Protein AF-A0A9D9HGV0-F1 (afdb_monomer)

Foldseek 3Di:
DPPDFQKWFWADDPQWIDIDSDQVCCCVVPVDNHGPDMDTPVQCVVLVVDWGADPNDIDGHDDPLVVLLVVLVVLLVVLVVLCVVCVCVVVCCVVVVDHCVVCVVVVVVNVVSVVSNVVSVVSND

Secondary structure (DSSP, 8-state):
------EEEEEEETTEEEEES-HHHHHHHH--SS-SEEEEHHHHHHTTT-EEEETTEEEES--HHHHHHHHHHHHHHHHHHHHHHTTHHHHHHHTTSS-TTTTHHHHHHHHHHHHHHHHHHTTT-

Mean predicted aligned error: 5.4 Å

Organism: NCBI:txid2840705

Solvent-accessible surface area (backbone atoms only — not comparable to full-atom values): 7178 Å² total; per-residue (Å²): 129,82,79,75,81,50,49,32,38,29,31,78,60,86,88,41,47,48,76,33,76,43,69,66,55,34,29,73,79,70,69,43,85,68,63,79,43,76,46,41,48,67,59,39,55,73,25,70,67,38,58,37,57,52,97,91,35,88,38,74,35,74,52,72,65,53,51,52,21,52,55,31,51,55,50,39,51,54,43,53,47,54,51,60,77,53,44,63,57,57,52,34,39,74,73,66,78,44,52,69,77,83,40,43,68,61,52,50,52,54,50,52,43,50,55,48,37,63,58,36,49,65,56,71,103

Radius of gyration: 24.98 Å; Cα contacts (8 Å, |Δi|>4): 127; chains: 1; bounding box: 50×38×67 Å

Nearest PDB structures (foldseek):
  2v4d-assembly1_E  TM=6.808E-01  e=7.405E-01  Pseudomonas aeruginosa
  8gae-assembly1_C  TM=7.303E-01  e=3.086E+00  Homo sapiens
  5nik-assembly1_D  TM=4.561E-01  e=6.497E+00  Escherichia coli K-12

Sequence (125 aa):
MKDATKNVYLAIKGDVVIHHTDLSAMKTMDGISVPDMTITEEEFEAAGGLVRLIDGKIFLGKTDVEKASEEAIEKIRALKMQLAETDYIASKIAEGSATTKDYAEKIAERQEWRAEINRLEKLVI

pLDDT: mean 94.17, std 8.67, range [42.72, 98.69]

Structure (mmCIF, N/CA/C/O backbone):
data_AF-A0A9D9HGV0-F1
#
_entry.id   AF-A0A9D9HGV0-F1
#
loop_
_atom_site.group_PDB
_atom_site.id
_atom_site.type_symbol
_atom_site.label_atom_id
_atom_site.label_alt_id
_atom_site.label_comp_id
_atom_site.label_asym_id
_atom_site.label_entity_id
_atom_site.label_seq_id
_atom_site.pdbx_PDB_ins_code
_atom_site.Cartn_x
_atom_site.Cartn_y
_atom_site.Cartn_z
_atom_site.occupancy
_atom_site.B_iso_or_equiv
_atom_site.auth_seq_id
_atom_site.auth_comp_id
_atom_site.auth_asym_id
_atom_site.auth_atom_id
_atom_site.pdbx_PDB_model_num
ATOM 1 N N . MET A 1 1 ? 24.562 26.359 -19.579 1.00 42.72 1 MET A N 1
ATOM 2 C CA . MET A 1 1 ? 24.331 25.173 -20.432 1.00 42.72 1 MET A CA 1
ATOM 3 C C . MET A 1 1 ? 23.024 24.571 -19.963 1.00 42.72 1 MET A C 1
ATOM 5 O O . MET A 1 1 ? 22.887 24.417 -18.761 1.00 42.72 1 MET A O 1
ATOM 9 N N . LYS A 1 2 ? 22.038 24.365 -20.844 1.00 47.66 2 LYS A N 1
ATOM 10 C CA . LYS A 1 2 ? 20.841 23.594 -20.473 1.00 47.66 2 LYS A CA 1
ATOM 11 C C . LYS A 1 2 ? 21.325 22.179 -20.168 1.00 47.66 2 LYS A C 1
ATOM 13 O O . LYS A 1 2 ? 22.032 21.630 -21.013 1.00 47.66 2 LYS A O 1
ATOM 18 N N . ASP A 1 3 ? 21.031 21.668 -18.977 1.00 53.72 3 ASP A N 1
ATOM 19 C CA . ASP A 1 3 ? 21.319 20.280 -18.626 1.00 53.72 3 ASP A CA 1
ATOM 20 C C . ASP A 1 3 ? 20.788 19.385 -19.742 1.00 53.72 3 ASP A C 1
ATOM 22 O O . ASP A 1 3 ? 19.625 19.484 -20.139 1.00 53.72 3 ASP A O 1
ATOM 26 N N . ALA A 1 4 ? 21.679 18.592 -20.332 1.00 63.78 4 ALA A N 1
ATOM 27 C CA . ALA A 1 4 ? 21.260 17.573 -21.270 1.00 63.78 4 ALA A CA 1
ATOM 28 C C . ALA A 1 4 ? 20.430 16.578 -20.463 1.00 63.78 4 ALA A C 1
ATOM 30 O O . ALA A 1 4 ? 20.961 15.957 -19.542 1.00 63.78 4 ALA A O 1
ATOM 31 N N . THR A 1 5 ? 19.140 16.471 -20.776 1.00 75.38 5 THR A N 1
ATOM 32 C CA . THR A 1 5 ? 18.257 15.466 -20.190 1.00 75.38 5 THR A CA 1
ATOM 33 C C . THR A 1 5 ? 18.932 14.108 -20.341 1.00 75.38 5 THR A C 1
ATOM 35 O O . THR A 1 5 ? 19.186 13.651 -21.458 1.00 75.38 5 THR A O 1
ATOM 38 N N . LYS A 1 6 ? 19.325 13.512 -19.214 1.00 90.00 6 LYS A N 1
ATOM 39 C CA . LYS A 1 6 ? 19.963 12.201 -19.207 1.00 90.00 6 LYS A CA 1
ATOM 40 C C . LYS A 1 6 ? 18.901 11.160 -19.512 1.00 90.00 6 LYS A C 1
ATOM 42 O O . LYS A 1 6 ? 17.806 11.206 -18.959 1.00 90.00 6 LYS A O 1
ATOM 47 N N . ASN A 1 7 ? 19.234 10.242 -20.408 1.00 94.75 7 ASN A N 1
ATOM 48 C CA . ASN A 1 7 ? 18.329 9.187 -20.833 1.00 94.75 7 ASN A CA 1
ATOM 49 C C . ASN A 1 7 ? 18.605 7.899 -20.059 1.00 94.75 7 ASN A C 1
ATOM 51 O O . ASN A 1 7 ? 19.749 7.596 -19.716 1.00 94.75 7 ASN A O 1
ATOM 55 N N . VAL A 1 8 ? 17.552 7.113 -19.877 1.00 96.50 8 VAL A N 1
ATOM 56 C CA . VAL A 1 8 ? 17.607 5.721 -19.448 1.00 96.50 8 VAL A CA 1
ATOM 57 C C . VAL A 1 8 ? 17.042 4.867 -20.578 1.00 96.50 8 VAL A C 1
ATOM 59 O O . VAL A 1 8 ? 15.924 5.068 -21.053 1.00 96.50 8 VAL A O 1
ATOM 62 N N . TYR A 1 9 ? 17.848 3.921 -21.034 1.00 97.12 9 TYR A N 1
ATOM 63 C CA . TYR A 1 9 ? 17.532 2.984 -22.099 1.00 97.12 9 TYR A CA 1
ATOM 64 C C . TYR A 1 9 ? 16.997 1.704 -21.478 1.00 97.12 9 TYR A C 1
ATOM 66 O O . TYR A 1 9 ? 17.667 1.105 -20.639 1.00 97.12 9 TYR A O 1
ATOM 74 N N . LEU A 1 10 ? 15.810 1.283 -21.899 1.00 97.56 10 LEU A N 1
ATOM 75 C CA . LEU A 1 10 ? 15.104 0.119 -21.384 1.00 97.56 10 LEU A CA 1
ATOM 76 C C . LEU A 1 10 ? 14.996 -0.938 -22.477 1.00 97.56 10 LEU A C 1
ATOM 78 O O . LEU A 1 10 ? 14.673 -0.616 -23.621 1.00 97.56 10 LEU A O 1
ATOM 82 N N . ALA A 1 11 ? 15.231 -2.197 -22.128 1.00 97.06 11 ALA A N 1
ATOM 83 C CA . ALA A 1 11 ? 15.040 -3.304 -23.053 1.00 97.06 11 ALA A CA 1
ATOM 84 C C . ALA A 1 11 ? 14.503 -4.550 -22.352 1.00 97.06 11 ALA A C 1
ATOM 86 O O . ALA A 1 11 ? 14.823 -4.817 -21.195 1.00 97.06 11 ALA A O 1
ATOM 87 N N . ILE A 1 12 ? 13.691 -5.321 -23.063 1.00 96.56 12 ILE A N 1
ATOM 88 C CA . ILE A 1 12 ? 13.144 -6.592 -22.612 1.00 96.56 12 ILE A CA 1
ATOM 89 C C . ILE A 1 12 ? 14.169 -7.682 -22.930 1.00 96.56 12 ILE A C 1
ATOM 91 O O . ILE A 1 12 ? 14.595 -7.854 -24.072 1.00 96.56 12 ILE A O 1
ATOM 95 N N . LYS A 1 13 ? 14.561 -8.452 -21.915 1.00 93.94 13 LYS A N 1
ATOM 96 C CA . LYS A 1 13 ? 15.488 -9.578 -22.063 1.00 93.94 13 LYS A CA 1
ATOM 97 C C . LYS A 1 13 ? 14.930 -10.789 -21.329 1.00 93.94 13 LYS A C 1
ATOM 99 O O . LYS A 1 13 ? 15.122 -10.944 -20.128 1.00 93.94 13 LYS A O 1
ATOM 104 N N . GLY A 1 14 ? 14.226 -11.651 -22.061 1.00 91.88 14 GLY A N 1
ATOM 105 C CA . GLY A 1 14 ? 13.420 -12.706 -21.445 1.00 91.88 14 GLY A CA 1
ATOM 106 C C . GLY A 1 14 ? 12.255 -12.090 -20.667 1.00 91.88 14 GLY A C 1
ATOM 107 O O . GLY A 1 14 ? 11.547 -11.248 -21.209 1.00 91.88 14 GLY A O 1
ATOM 108 N N . ASP A 1 15 ? 12.105 -12.465 -19.396 1.00 92.44 15 ASP A N 1
ATOM 109 C CA . ASP A 1 15 ? 10.993 -12.024 -18.538 1.00 92.44 15 ASP A CA 1
ATOM 110 C C . ASP A 1 15 ? 11.324 -10.790 -17.677 1.00 92.44 15 ASP A C 1
ATOM 112 O O . ASP A 1 15 ? 10.587 -10.446 -16.753 1.00 92.44 15 ASP A O 1
ATOM 116 N N . VAL A 1 16 ? 12.446 -10.117 -17.951 1.00 94.25 16 VAL A N 1
ATOM 117 C CA . VAL A 1 16 ? 12.890 -8.931 -17.205 1.00 94.25 16 VAL A CA 1
ATOM 118 C C . VAL A 1 16 ? 13.083 -7.728 -18.117 1.00 94.25 16 VAL A C 1
ATOM 120 O O . VAL A 1 16 ? 13.332 -7.865 -19.317 1.00 94.25 16 VAL A O 1
ATOM 123 N N . VAL A 1 17 ? 13.007 -6.537 -17.520 1.00 96.81 17 VAL A N 1
ATOM 124 C CA . VAL A 1 17 ? 13.429 -5.293 -18.166 1.00 96.81 17 VAL A CA 1
ATOM 125 C C . VAL A 1 17 ? 14.807 -4.929 -17.636 1.00 96.81 17 VAL A C 1
ATOM 127 O O . VAL A 1 17 ? 14.992 -4.776 -16.431 1.00 96.81 17 VAL A O 1
ATOM 130 N N . ILE A 1 18 ? 15.772 -4.804 -18.539 1.00 95.69 18 ILE A N 1
ATOM 131 C CA . ILE A 1 18 ? 17.080 -4.234 -18.236 1.00 95.69 18 ILE A CA 1
ATOM 132 C C . ILE A 1 18 ? 17.039 -2.727 -18.470 1.00 95.69 18 ILE A C 1
ATOM 134 O O . ILE A 1 18 ? 16.350 -2.252 -19.376 1.00 95.69 18 ILE A O 1
ATOM 138 N N . HIS A 1 19 ? 17.803 -1.981 -17.681 1.00 95.50 19 HIS A N 1
ATOM 139 C CA . HIS A 1 19 ? 17.939 -0.542 -17.845 1.00 95.50 19 HIS A CA 1
ATOM 140 C C . HIS A 1 19 ? 19.409 -0.123 -17.798 1.00 95.50 19 HIS A C 1
ATOM 142 O O . HIS A 1 19 ? 20.183 -0.618 -16.981 1.00 95.50 19 HIS A O 1
ATOM 148 N N . HIS A 1 20 ? 19.798 0.823 -18.647 1.00 95.38 20 HIS A N 1
ATOM 149 C CA . HIS A 1 20 ? 21.140 1.410 -18.661 1.00 95.38 20 HIS A CA 1
ATOM 150 C C . HIS A 1 20 ? 21.054 2.909 -18.917 1.00 95.38 20 HIS A C 1
ATOM 152 O O . HIS A 1 20 ? 20.205 3.355 -19.679 1.00 95.38 20 HIS A O 1
ATOM 158 N N . THR A 1 21 ? 21.965 3.691 -18.348 1.00 93.88 21 THR A N 1
ATOM 159 C CA . THR A 1 21 ? 22.124 5.122 -18.676 1.00 93.88 21 THR A CA 1
ATOM 160 C C . THR A 1 21 ? 23.061 5.353 -19.870 1.00 93.88 21 THR A C 1
ATOM 162 O O . THR A 1 21 ? 23.206 6.477 -20.345 1.00 93.88 21 THR A O 1
ATOM 165 N N . ASP A 1 22 ? 23.676 4.285 -20.392 1.00 93.62 22 ASP A N 1
ATOM 166 C CA . ASP A 1 22 ? 24.605 4.302 -21.523 1.00 93.62 22 ASP A CA 1
ATOM 167 C C . ASP A 1 22 ? 24.308 3.144 -22.502 1.00 93.62 22 ASP A C 1
ATOM 169 O O . ASP A 1 22 ? 24.248 1.974 -22.116 1.00 93.62 22 ASP A O 1
ATOM 173 N N . LEU A 1 23 ? 24.129 3.457 -23.792 1.00 93.56 23 LEU A N 1
ATOM 174 C CA . LEU A 1 23 ? 23.842 2.456 -24.835 1.00 93.56 23 LEU A CA 1
ATOM 175 C C . LEU A 1 23 ? 25.017 1.506 -25.101 1.00 93.56 23 LEU A C 1
ATOM 177 O O . LEU A 1 23 ? 24.811 0.346 -25.461 1.00 93.56 23 LEU A O 1
ATOM 181 N N . SER A 1 24 ? 26.253 1.979 -24.944 1.00 94.19 24 SER A N 1
ATOM 182 C CA . SER A 1 24 ? 27.444 1.142 -25.100 1.00 94.19 24 SER A CA 1
ATOM 183 C C . SER A 1 24 ? 27.521 0.117 -23.972 1.00 94.19 24 SER A C 1
ATOM 185 O O . SER A 1 24 ? 27.846 -1.043 -24.233 1.00 94.19 24 SER A O 1
ATOM 187 N N . ALA A 1 25 ? 27.162 0.499 -22.743 1.00 93.81 25 ALA A N 1
ATOM 188 C CA . ALA A 1 25 ? 27.030 -0.426 -21.619 1.00 93.81 25 ALA A CA 1
ATOM 189 C C . ALA A 1 25 ? 25.953 -1.487 -21.898 1.00 93.81 25 ALA A C 1
ATOM 191 O O . ALA A 1 25 ? 26.254 -2.678 -21.837 1.00 93.81 25 ALA A O 1
ATOM 192 N N . MET A 1 26 ? 24.755 -1.084 -22.341 1.00 95.12 26 MET A N 1
ATOM 193 C CA . MET A 1 26 ? 23.685 -2.021 -22.723 1.00 95.12 26 MET A CA 1
ATOM 194 C C . MET A 1 26 ? 24.139 -3.015 -23.805 1.00 95.12 26 MET A C 1
ATOM 196 O O . MET A 1 26 ? 23.916 -4.223 -23.700 1.00 95.12 26 MET A O 1
ATOM 200 N N . LYS A 1 27 ? 24.846 -2.537 -24.831 1.00 96.12 27 LYS A N 1
ATOM 201 C CA . LYS A 1 27 ? 25.351 -3.403 -25.899 1.00 96.12 27 LYS A CA 1
ATOM 202 C C . LYS A 1 27 ? 26.431 -4.363 -25.413 1.00 96.12 27 LYS A C 1
ATOM 204 O O . LYS A 1 27 ? 26.419 -5.529 -25.796 1.00 96.12 27 LYS A O 1
ATOM 209 N N . THR A 1 28 ? 27.383 -3.881 -24.621 1.00 96.25 28 THR A N 1
ATOM 210 C CA . THR A 1 28 ? 28.548 -4.675 -24.199 1.00 96.25 28 THR A CA 1
ATOM 211 C C . THR A 1 28 ? 28.213 -5.674 -23.099 1.00 96.25 28 THR A C 1
ATOM 213 O O . THR A 1 28 ? 28.711 -6.795 -23.142 1.00 96.25 28 THR A O 1
ATOM 216 N N . MET A 1 29 ? 27.360 -5.295 -22.147 1.00 95.12 29 MET A N 1
ATOM 217 C CA . MET A 1 29 ? 26.972 -6.141 -21.018 1.00 95.12 29 MET A CA 1
ATOM 218 C C . MET A 1 29 ? 25.824 -7.081 -21.378 1.00 95.12 29 MET A C 1
ATOM 220 O O . MET A 1 29 ? 25.846 -8.250 -20.997 1.00 95.12 29 MET A O 1
ATOM 224 N N . ASP A 1 30 ? 24.840 -6.594 -22.138 1.00 94.50 30 ASP A N 1
ATOM 225 C CA . ASP A 1 30 ? 23.609 -7.341 -22.385 1.00 94.50 30 ASP A CA 1
ATOM 226 C C . ASP A 1 30 ? 23.424 -7.834 -23.816 1.00 94.50 30 ASP A C 1
ATOM 228 O O . ASP A 1 30 ? 22.516 -8.636 -24.048 1.00 94.50 30 ASP A O 1
ATOM 232 N N . GLY A 1 31 ? 24.285 -7.417 -24.748 1.00 94.94 31 GLY A N 1
ATOM 233 C CA . GLY A 1 31 ? 24.186 -7.769 -26.165 1.00 94.94 31 GLY A CA 1
ATOM 234 C C . GLY A 1 31 ? 23.092 -7.005 -26.916 1.00 94.94 31 GLY A C 1
ATOM 235 O O . GLY A 1 31 ? 22.813 -7.320 -28.072 1.00 94.94 31 GLY A O 1
ATOM 236 N N . ILE A 1 32 ? 22.468 -6.004 -26.288 1.00 94.94 32 ILE A N 1
ATOM 237 C CA . ILE A 1 32 ? 21.313 -5.290 -26.838 1.00 94.94 32 ILE A CA 1
ATOM 238 C C . ILE A 1 32 ? 21.778 -3.977 -27.461 1.00 94.94 32 ILE A C 1
ATOM 240 O O . ILE A 1 32 ? 22.288 -3.086 -26.791 1.00 94.94 32 ILE A O 1
ATOM 244 N N . SER A 1 33 ? 21.641 -3.879 -28.784 1.00 92.94 33 SER A N 1
ATOM 245 C CA . SER A 1 33 ? 22.103 -2.709 -29.546 1.00 92.94 33 SER A CA 1
ATOM 246 C C . SER A 1 33 ? 21.022 -1.651 -29.759 1.00 92.94 33 SER A C 1
ATOM 248 O O . SER A 1 33 ? 21.351 -0.526 -30.124 1.00 92.94 33 SER A O 1
ATOM 250 N N . VAL A 1 34 ? 19.752 -2.014 -29.575 1.00 95.25 34 VAL A N 1
ATOM 251 C CA . VAL A 1 34 ? 18.603 -1.122 -29.742 1.00 95.25 34 VAL A CA 1
ATOM 252 C C . VAL A 1 34 ? 17.696 -1.319 -28.530 1.00 95.25 34 VAL A C 1
ATOM 254 O O . VAL A 1 34 ? 17.280 -2.454 -28.301 1.00 95.25 34 VAL A O 1
ATOM 257 N N . PRO A 1 35 ? 17.423 -0.269 -27.741 1.00 96.31 35 PRO A N 1
ATOM 258 C CA . PRO A 1 35 ? 16.486 -0.362 -26.633 1.00 96.31 35 PRO A CA 1
ATOM 259 C C . PRO A 1 35 ? 15.047 -0.450 -27.149 1.00 96.31 35 PRO A C 1
ATOM 261 O O . PRO A 1 35 ? 14.714 0.133 -28.181 1.00 96.31 35 PRO A O 1
ATOM 264 N N . ASP A 1 36 ? 14.185 -1.123 -26.394 1.00 97.00 36 ASP A N 1
ATOM 265 C CA . ASP A 1 36 ? 12.746 -1.187 -26.672 1.00 97.00 36 ASP A CA 1
ATOM 266 C C . ASP A 1 36 ? 12.032 0.120 -26.294 1.00 97.00 36 ASP A C 1
ATOM 268 O O . ASP A 1 36 ? 11.015 0.478 -26.887 1.00 97.00 36 ASP A O 1
ATOM 272 N N . MET A 1 37 ? 12.565 0.855 -25.313 1.00 96.38 37 MET A N 1
ATOM 273 C CA . MET A 1 37 ? 12.045 2.150 -24.875 1.00 96.38 37 MET A CA 1
ATOM 274 C C . MET A 1 37 ? 13.182 3.037 -24.355 1.00 96.38 37 MET A C 1
ATOM 276 O O . MET A 1 37 ? 14.149 2.556 -23.773 1.00 96.38 37 MET A O 1
ATOM 280 N N . THR A 1 38 ? 13.073 4.349 -24.558 1.00 96.81 38 THR A N 1
ATOM 281 C CA . THR A 1 38 ? 13.966 5.342 -23.941 1.00 96.81 38 THR A CA 1
AT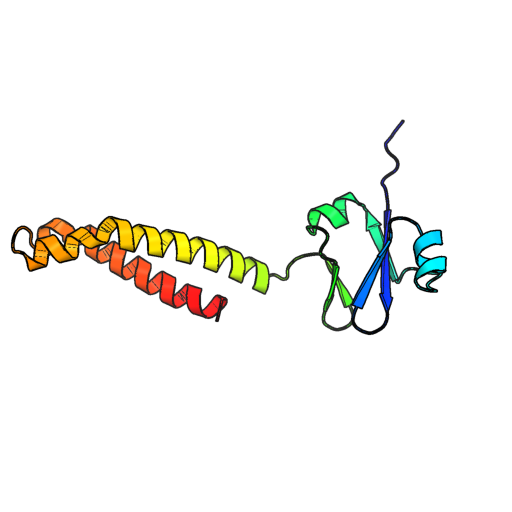OM 282 C C . THR A 1 38 ? 13.121 6.315 -23.139 1.00 96.81 38 THR A C 1
ATOM 284 O O . THR A 1 38 ? 12.137 6.829 -23.668 1.00 96.81 38 THR A O 1
ATOM 287 N N . ILE A 1 39 ? 13.509 6.551 -21.892 1.00 96.00 39 ILE A N 1
ATOM 288 C CA . ILE A 1 39 ? 12.870 7.502 -20.975 1.00 96.00 39 ILE A CA 1
ATOM 289 C C . ILE A 1 39 ? 13.922 8.465 -20.427 1.00 96.00 39 ILE A C 1
ATOM 291 O O . ILE A 1 39 ? 15.121 8.252 -20.628 1.00 96.00 39 ILE A O 1
ATOM 295 N N . THR A 1 40 ? 13.506 9.512 -19.725 1.00 95.88 40 THR A N 1
ATOM 296 C CA . THR A 1 40 ? 14.440 10.392 -19.011 1.00 95.88 40 THR A CA 1
ATOM 297 C C . THR A 1 40 ? 14.826 9.812 -17.647 1.00 95.88 40 THR A C 1
ATOM 299 O O . THR A 1 40 ? 14.111 8.994 -17.066 1.00 95.88 40 THR A O 1
ATOM 302 N N . GLU A 1 41 ? 15.965 10.243 -17.102 1.00 93.44 41 GLU A N 1
ATOM 303 C CA . GLU A 1 41 ? 16.357 9.943 -15.717 1.00 93.44 41 GLU A CA 1
ATOM 304 C C . GLU A 1 41 ? 15.301 10.474 -14.735 1.00 93.44 41 GLU A C 1
ATOM 306 O O . GLU A 1 41 ? 14.975 9.804 -13.766 1.00 93.44 41 GLU A O 1
ATOM 311 N N . GLU A 1 42 ? 14.672 11.615 -15.030 1.00 93.56 42 GLU A N 1
ATOM 312 C CA . GLU A 1 42 ? 13.580 12.166 -14.217 1.00 93.56 42 GLU A CA 1
ATOM 313 C C . GLU A 1 42 ? 12.344 11.251 -14.215 1.00 93.56 42 GLU A C 1
ATOM 315 O O . GLU A 1 42 ? 11.743 11.039 -13.165 1.00 93.56 42 GLU A O 1
ATOM 320 N N . GLU A 1 43 ? 11.972 10.677 -15.365 1.00 95.25 43 GLU A N 1
ATOM 321 C CA . GLU A 1 43 ? 10.882 9.696 -15.469 1.00 95.25 43 GLU A CA 1
ATOM 322 C C . GLU A 1 43 ? 11.222 8.392 -14.733 1.00 95.25 43 GLU A C 1
ATOM 324 O O . GLU A 1 43 ? 10.359 7.805 -14.076 1.00 95.25 43 GLU A O 1
ATOM 329 N N . PHE A 1 44 ? 12.481 7.953 -14.801 1.00 95.06 44 PHE A N 1
ATOM 330 C CA . PHE A 1 44 ? 12.967 6.774 -14.085 1.00 95.06 44 PHE A CA 1
ATOM 331 C C . PHE A 1 44 ? 12.935 6.975 -12.562 1.00 95.06 44 PHE A C 1
ATOM 333 O O . PHE A 1 44 ? 12.427 6.121 -11.833 1.00 95.06 44 PHE A O 1
ATOM 340 N N . GLU A 1 45 ? 13.397 8.127 -12.075 1.00 93.94 45 GLU A N 1
ATOM 341 C CA . GLU A 1 45 ? 13.355 8.488 -10.654 1.00 93.94 45 GLU A CA 1
ATOM 342 C C . GLU A 1 45 ? 11.919 8.714 -10.159 1.00 93.94 45 GLU A C 1
ATOM 344 O O . GLU A 1 45 ? 11.563 8.278 -9.064 1.00 93.94 45 GLU A O 1
ATOM 349 N N . ALA A 1 46 ? 11.044 9.312 -10.975 1.00 94.12 46 ALA A N 1
ATOM 350 C CA . ALA A 1 46 ? 9.620 9.447 -10.655 1.00 94.12 46 ALA A CA 1
ATOM 351 C C . ALA A 1 46 ? 8.915 8.083 -10.529 1.00 94.12 46 ALA A C 1
ATOM 353 O O . ALA A 1 46 ? 7.964 7.940 -9.758 1.00 94.12 46 ALA A O 1
ATOM 354 N N . ALA A 1 47 ? 9.405 7.063 -11.239 1.00 94.44 47 ALA A N 1
ATOM 355 C CA . ALA A 1 47 ? 8.989 5.673 -11.080 1.00 94.44 47 ALA A CA 1
ATOM 356 C C . ALA A 1 47 ? 9.636 4.9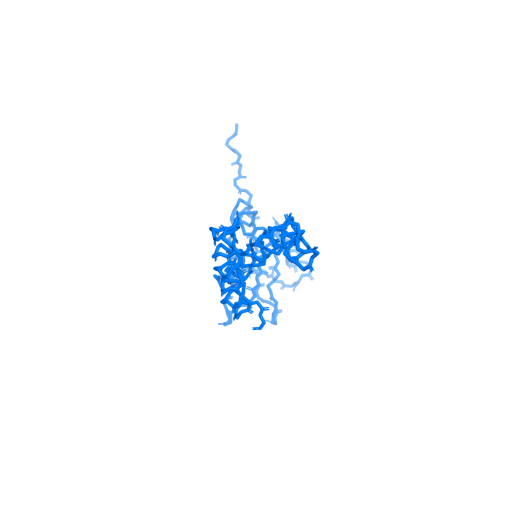72 -9.864 1.00 94.44 47 ALA A C 1
ATOM 358 O O . ALA A 1 47 ? 9.388 3.786 -9.635 1.00 94.44 47 ALA A O 1
ATOM 359 N N . GLY A 1 48 ? 10.464 5.674 -9.082 1.00 93.25 48 GLY A N 1
ATOM 360 C CA . GLY A 1 48 ? 11.234 5.120 -7.967 1.00 93.25 48 GLY A CA 1
ATOM 361 C C . GLY A 1 48 ? 12.308 4.127 -8.415 1.00 93.25 48 GLY A C 1
ATOM 362 O O . GLY A 1 48 ? 12.612 3.191 -7.676 1.00 93.25 48 GLY A O 1
ATOM 363 N N . GLY A 1 49 ? 12.800 4.257 -9.651 1.00 93.12 49 GLY A N 1
ATOM 364 C CA . GLY A 1 49 ? 13.730 3.317 -10.280 1.00 93.12 49 GLY A CA 1
ATOM 365 C C . GLY A 1 49 ? 13.125 1.945 -10.600 1.00 93.12 49 GLY A C 1
ATOM 366 O O . GLY A 1 49 ? 13.845 1.019 -10.968 1.00 93.12 49 GLY A O 1
ATOM 367 N N . LEU A 1 50 ? 11.805 1.779 -10.454 1.00 94.69 50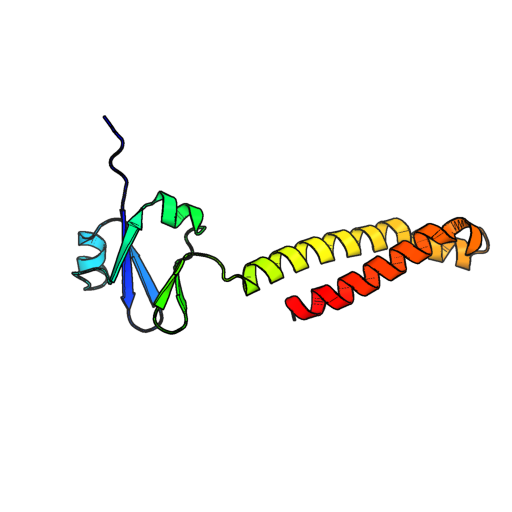 LEU A N 1
ATOM 368 C CA . LEU A 1 50 ? 11.130 0.511 -10.694 1.00 94.69 50 LEU A CA 1
ATOM 369 C C . LEU A 1 50 ? 10.690 0.421 -12.155 1.00 94.69 50 LEU A C 1
ATOM 371 O O . LEU A 1 50 ? 9.749 1.089 -12.574 1.00 94.69 50 LEU A O 1
ATOM 375 N N . VAL A 1 51 ? 11.335 -0.451 -12.923 1.00 95.56 51 VAL A N 1
ATOM 376 C CA . VAL A 1 51 ? 10.932 -0.780 -14.294 1.00 95.56 51 VAL A CA 1
ATOM 377 C C . VAL A 1 51 ? 10.865 -2.293 -14.432 1.00 95.56 51 VAL A C 1
ATOM 379 O O . VAL A 1 51 ? 11.790 -3.002 -14.043 1.00 95.56 51 VAL A O 1
ATOM 382 N N . ARG A 1 52 ? 9.755 -2.805 -14.963 1.00 94.38 52 ARG A N 1
ATOM 383 C CA . ARG A 1 52 ? 9.497 -4.249 -15.048 1.00 94.38 52 ARG A CA 1
ATOM 384 C C . ARG A 1 52 ? 8.567 -4.594 -16.195 1.00 94.38 52 ARG A C 1
ATOM 386 O O . ARG A 1 52 ? 7.940 -3.720 -16.785 1.00 94.38 52 ARG A O 1
ATOM 393 N N . LEU A 1 53 ? 8.485 -5.883 -16.493 1.00 95.56 53 LEU A N 1
ATOM 394 C CA . LEU A 1 53 ? 7.595 -6.410 -17.512 1.00 95.56 53 LEU A CA 1
ATOM 395 C C . LEU A 1 53 ? 6.251 -6.777 -16.868 1.00 95.56 53 LEU A C 1
ATOM 397 O O . LEU A 1 53 ? 6.217 -7.583 -15.942 1.00 95.56 53 LEU A O 1
ATOM 401 N N . ILE A 1 54 ? 5.155 -6.188 -17.346 1.00 94.38 54 ILE A N 1
ATOM 402 C CA . ILE A 1 54 ? 3.779 -6.543 -16.961 1.00 94.38 54 ILE A CA 1
ATOM 403 C C . ILE A 1 54 ? 2.989 -6.768 -18.247 1.00 94.38 54 ILE A C 1
ATOM 405 O O . ILE A 1 54 ? 2.995 -5.916 -19.134 1.00 94.38 54 ILE A O 1
ATOM 409 N N . ASP A 1 55 ? 2.357 -7.935 -18.377 1.00 92.44 55 ASP A N 1
ATOM 410 C CA . ASP A 1 55 ? 1.588 -8.331 -19.566 1.00 92.44 55 ASP A CA 1
ATOM 411 C C . ASP A 1 55 ? 2.361 -8.143 -20.889 1.00 92.44 55 ASP A C 1
ATOM 413 O O . ASP A 1 55 ? 1.828 -7.680 -21.900 1.00 92.44 55 ASP A O 1
ATOM 417 N N . GLY A 1 56 ? 3.660 -8.468 -20.868 1.00 92.62 56 GLY A N 1
ATOM 418 C CA . GLY A 1 56 ? 4.557 -8.353 -22.023 1.00 92.62 56 GLY A CA 1
ATOM 419 C C . GLY A 1 56 ? 4.933 -6.917 -22.405 1.00 92.62 56 GLY A C 1
ATOM 420 O O . GLY A 1 56 ? 5.509 -6.706 -23.470 1.00 92.62 56 GLY A O 1
ATOM 421 N N . LYS A 1 57 ? 4.618 -5.927 -21.563 1.00 94.50 57 LYS A N 1
ATOM 422 C CA . LYS A 1 57 ? 4.932 -4.512 -21.790 1.00 94.50 57 LYS A CA 1
ATOM 423 C C . LYS A 1 57 ? 5.803 -3.955 -20.675 1.00 94.50 57 LYS A C 1
ATOM 425 O O . LYS A 1 57 ? 5.665 -4.328 -19.512 1.00 94.50 57 LYS A O 1
ATOM 430 N N . ILE A 1 58 ? 6.691 -3.036 -21.044 1.00 96.56 58 ILE A N 1
ATOM 431 C CA . ILE A 1 58 ? 7.476 -2.269 -20.078 1.00 96.56 58 ILE A CA 1
ATOM 432 C C . ILE A 1 58 ? 6.510 -1.404 -19.264 1.00 96.56 58 ILE A C 1
ATOM 434 O O . ILE A 1 58 ? 5.761 -0.600 -19.820 1.00 96.56 58 ILE A O 1
ATOM 438 N N . PHE A 1 59 ? 6.534 -1.590 -17.950 1.00 96.31 59 PHE A N 1
ATOM 439 C CA . PHE A 1 59 ? 5.750 -0.846 -16.979 1.00 96.31 59 PHE A CA 1
ATOM 440 C C . PHE A 1 59 ? 6.683 -0.077 -16.044 1.00 96.31 59 PHE A C 1
ATOM 442 O O . PHE A 1 59 ? 7.632 -0.645 -15.493 1.00 96.31 59 PHE A O 1
ATOM 449 N N . LEU A 1 60 ? 6.391 1.211 -15.863 1.00 96.12 60 LEU A N 1
ATOM 450 C CA . LEU A 1 60 ? 7.147 2.113 -15.005 1.00 96.12 60 LEU A CA 1
ATOM 451 C C . LEU A 1 60 ? 6.428 2.275 -13.664 1.00 96.12 60 LEU A C 1
ATOM 453 O O . LEU A 1 60 ? 5.273 2.695 -13.602 1.00 96.12 60 LEU A O 1
ATOM 457 N N . GLY A 1 61 ? 7.140 1.988 -12.585 1.00 95.19 61 GLY A N 1
ATOM 458 C CA . GLY A 1 61 ? 6.699 2.219 -11.222 1.00 95.19 61 GLY A CA 1
ATOM 459 C C . GLY A 1 61 ? 5.794 1.127 -10.664 1.00 95.19 61 GLY A C 1
ATOM 460 O O . GLY A 1 61 ? 5.771 -0.029 -11.107 1.00 95.19 61 GLY A O 1
ATOM 461 N N . LYS A 1 62 ? 5.054 1.508 -9.622 1.00 94.19 62 LYS A N 1
ATOM 462 C CA . LYS A 1 62 ? 4.070 0.662 -8.940 1.00 94.19 62 LYS A CA 1
ATOM 463 C C . LYS A 1 62 ? 2.744 0.668 -9.691 1.00 94.19 62 LYS A C 1
ATOM 465 O O . LYS A 1 62 ? 2.310 1.715 -10.175 1.00 94.19 62 LYS A O 1
ATOM 470 N N . THR A 1 63 ? 2.106 -0.492 -9.770 1.00 93.38 63 THR A N 1
ATOM 471 C CA . THR A 1 63 ? 0.734 -0.618 -10.267 1.00 93.38 63 THR A CA 1
ATOM 472 C C . THR A 1 63 ? -0.234 0.080 -9.318 1.00 93.38 63 THR A C 1
ATOM 474 O O . THR A 1 63 ? 0.081 0.314 -8.149 1.00 93.38 63 THR A O 1
ATOM 477 N N . ASP A 1 64 ? -1.436 0.386 -9.799 1.00 92.12 64 ASP A N 1
ATOM 478 C CA . ASP A 1 64 ? -2.473 0.979 -8.950 1.00 92.12 64 ASP A CA 1
ATOM 479 C C . ASP A 1 64 ? -2.865 0.048 -7.796 1.00 92.12 64 ASP A C 1
ATOM 481 O O . ASP A 1 64 ? -3.161 0.516 -6.700 1.00 92.12 64 ASP A O 1
ATOM 485 N N . VAL A 1 65 ? -2.784 -1.270 -8.010 1.00 91.88 65 VAL A N 1
ATOM 486 C CA . VAL A 1 65 ? -3.021 -2.279 -6.970 1.00 91.88 65 VAL A CA 1
ATOM 487 C C . VAL A 1 65 ? -1.960 -2.198 -5.876 1.00 91.88 65 VAL A C 1
ATOM 489 O O . VAL A 1 65 ? -2.304 -2.177 -4.699 1.00 91.88 65 VAL A O 1
ATOM 492 N N . GLU A 1 66 ? -0.678 -2.102 -6.229 1.00 93.00 66 GLU A N 1
ATOM 493 C CA . GLU A 1 66 ? 0.392 -1.974 -5.230 1.00 93.00 66 GLU A CA 1
ATOM 494 C C . GLU A 1 66 ? 0.336 -0.639 -4.494 1.00 93.00 66 GLU A C 1
ATOM 496 O O . GLU A 1 66 ? 0.505 -0.623 -3.280 1.00 93.00 66 GLU A O 1
ATOM 501 N N . LYS A 1 67 ? 0.047 0.467 -5.194 1.00 93.50 67 LYS A N 1
ATOM 502 C CA . LYS A 1 67 ? -0.150 1.774 -4.547 1.00 93.50 67 LYS A CA 1
ATOM 503 C C . LYS A 1 67 ? -1.296 1.713 -3.538 1.00 93.50 67 LYS A C 1
ATOM 505 O O . LYS A 1 67 ? -1.116 2.094 -2.386 1.00 93.50 67 LYS A O 1
ATOM 510 N N . ALA A 1 68 ? -2.442 1.164 -3.944 1.00 93.56 68 ALA A N 1
ATOM 511 C CA . ALA A 1 68 ? -3.588 0.989 -3.059 1.00 93.56 68 ALA A CA 1
ATOM 512 C C . ALA A 1 68 ? -3.268 0.063 -1.875 1.00 93.56 68 ALA A C 1
ATOM 514 O O . ALA A 1 68 ? -3.728 0.308 -0.761 1.00 93.56 68 ALA A O 1
ATOM 515 N N . SER A 1 69 ? -2.467 -0.982 -2.098 1.00 95.31 69 SER A N 1
ATOM 516 C CA . SER A 1 69 ? -2.024 -1.895 -1.044 1.00 95.31 69 SER A CA 1
ATOM 517 C C . SER A 1 69 ? -1.114 -1.191 -0.031 1.00 95.31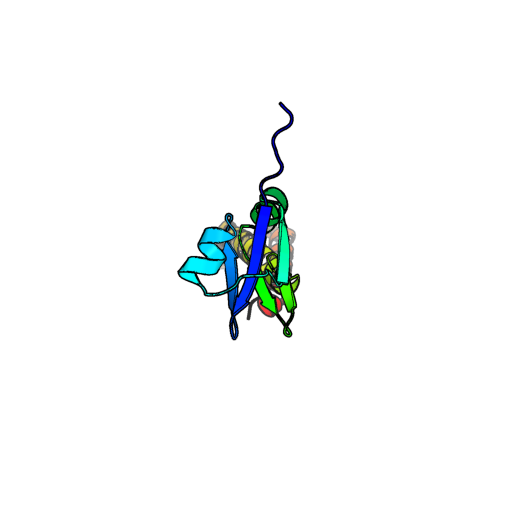 69 SER A C 1
ATOM 519 O O . SER A 1 69 ? -1.327 -1.304 1.173 1.00 95.31 69 SER A O 1
ATOM 521 N N . GLU A 1 70 ? -0.151 -0.389 -0.487 1.00 94.75 70 GLU A N 1
ATOM 522 C CA . GLU A 1 70 ? 0.739 0.384 0.388 1.00 94.75 70 GLU A CA 1
ATOM 523 C C . GLU A 1 70 ? -0.017 1.431 1.210 1.00 94.75 70 GLU A C 1
ATOM 525 O O . GLU A 1 70 ? 0.168 1.518 2.426 1.00 94.75 70 GLU A O 1
ATOM 530 N N . GLU A 1 71 ? -0.927 2.171 0.575 1.00 96.31 71 GLU A N 1
ATOM 531 C CA . GLU A 1 71 ? -1.813 3.112 1.263 1.00 96.31 71 GLU A CA 1
ATOM 532 C C . GLU A 1 71 ? -2.691 2.401 2.305 1.00 96.31 71 GLU A C 1
ATOM 534 O O . GLU A 1 71 ? -2.869 2.892 3.426 1.00 96.31 71 GLU A O 1
ATOM 539 N N . ALA A 1 72 ? -3.211 1.217 1.967 1.00 97.75 72 ALA A N 1
ATOM 540 C CA . ALA A 1 72 ? -3.982 0.395 2.888 1.00 97.75 72 ALA A CA 1
ATOM 541 C C . ALA A 1 72 ? -3.137 -0.068 4.083 1.00 97.75 72 ALA A C 1
ATOM 543 O O . ALA A 1 72 ? -3.613 0.017 5.216 1.00 97.75 72 ALA A O 1
ATOM 544 N N . ILE A 1 73 ? -1.889 -0.497 3.868 1.00 98.00 73 ILE A N 1
ATOM 545 C CA . ILE A 1 73 ? -0.965 -0.908 4.938 1.00 98.00 73 ILE A CA 1
ATOM 546 C C . ILE A 1 73 ? -0.710 0.246 5.910 1.00 98.00 73 ILE A C 1
ATOM 548 O O . ILE A 1 73 ? -0.832 0.057 7.124 1.00 98.00 73 ILE A O 1
ATOM 552 N N . GLU A 1 74 ? -0.394 1.440 5.406 1.00 98.06 74 GLU A N 1
ATOM 553 C CA . GLU A 1 74 ? -0.147 2.613 6.252 1.00 98.06 74 GLU A CA 1
ATOM 554 C C . GLU A 1 74 ? -1.389 3.001 7.059 1.00 98.06 74 GLU A C 1
ATOM 556 O O . GLU A 1 74 ? -1.319 3.225 8.273 1.00 98.06 74 GLU A O 1
ATOM 561 N N . LYS A 1 75 ? -2.566 2.976 6.430 1.00 98.31 75 LYS A N 1
ATOM 562 C CA . LYS A 1 75 ? -3.821 3.264 7.126 1.00 98.31 75 LYS A CA 1
ATOM 563 C C . LYS A 1 75 ? -4.171 2.197 8.168 1.00 98.31 75 LYS A C 1
ATOM 565 O O . LYS A 1 75 ? -4.593 2.545 9.270 1.00 98.31 75 LYS A O 1
ATOM 570 N N . ILE A 1 76 ? -3.948 0.913 7.878 1.00 98.50 76 ILE A N 1
ATOM 571 C CA . ILE A 1 76 ? -4.118 -0.177 8.852 1.00 98.50 76 ILE A CA 1
ATOM 572 C C . ILE A 1 76 ? -3.200 0.038 10.060 1.00 98.50 76 ILE A C 1
ATOM 574 O O . ILE A 1 76 ? -3.652 -0.128 11.194 1.00 98.50 76 ILE A O 1
ATOM 578 N N . ARG A 1 77 ? -1.933 0.423 9.849 1.00 98.50 77 ARG A N 1
ATOM 579 C CA . ARG A 1 77 ? -0.988 0.718 10.942 1.00 98.50 77 ARG A CA 1
ATOM 580 C C . ARG A 1 77 ? -1.500 1.849 11.828 1.00 98.50 77 ARG A C 1
ATOM 582 O O . ARG A 1 77 ? -1.551 1.678 13.044 1.00 98.50 77 ARG A O 1
ATOM 589 N N . ALA A 1 78 ? -1.942 2.954 11.228 1.00 98.56 78 ALA A N 1
ATOM 590 C CA . ALA A 1 78 ? -2.492 4.090 11.964 1.00 98.56 78 ALA A CA 1
ATOM 591 C C . ALA A 1 78 ? -3.736 3.703 12.788 1.00 98.56 78 ALA A C 1
ATOM 593 O O . ALA A 1 78 ? -3.808 4.005 13.978 1.00 98.56 78 ALA A O 1
ATOM 594 N N . LEU A 1 79 ? -4.682 2.966 12.199 1.00 98.69 79 LEU A N 1
ATOM 595 C CA . LEU A 1 79 ? -5.894 2.512 12.894 1.00 98.69 79 LEU A CA 1
ATOM 596 C C . LEU A 1 79 ? -5.576 1.513 14.022 1.00 98.69 79 LEU A C 1
ATOM 598 O O . LEU A 1 79 ? -6.162 1.581 15.102 1.00 98.69 79 LEU A O 1
ATOM 602 N N . LYS A 1 80 ? -4.619 0.597 13.810 1.00 98.44 80 LYS A N 1
ATOM 603 C CA . LYS A 1 80 ? -4.153 -0.335 14.854 1.00 98.44 80 LYS A CA 1
ATOM 604 C C . LYS A 1 80 ? -3.471 0.409 16.008 1.00 98.44 80 LYS A C 1
ATOM 606 O O . LYS A 1 80 ? -3.678 0.035 17.160 1.00 98.44 80 LYS A O 1
ATOM 611 N N . MET A 1 81 ? -2.736 1.485 15.724 1.00 98.56 81 MET A N 1
ATOM 612 C CA . MET A 1 81 ? -2.168 2.363 16.751 1.00 98.56 81 MET A CA 1
ATOM 613 C C . MET A 1 81 ? -3.265 3.072 17.555 1.00 98.56 81 MET A C 1
ATOM 615 O O . MET A 1 81 ? -3.251 3.000 18.779 1.00 98.56 81 MET A O 1
ATOM 619 N N . GLN A 1 82 ? -4.279 3.642 16.896 1.00 98.50 82 GLN A N 1
ATOM 620 C CA . GLN A 1 82 ? -5.427 4.261 17.577 1.00 98.50 82 GLN A CA 1
ATOM 621 C C . GLN A 1 82 ? -6.193 3.264 18.465 1.00 98.50 82 GLN A C 1
ATOM 623 O O . GLN A 1 82 ? -6.619 3.594 19.577 1.00 98.50 82 GLN A O 1
ATOM 628 N N . LEU A 1 83 ? -6.349 2.016 18.008 1.00 98.44 83 LEU A N 1
ATOM 629 C CA . LEU A 1 83 ? -6.926 0.945 18.822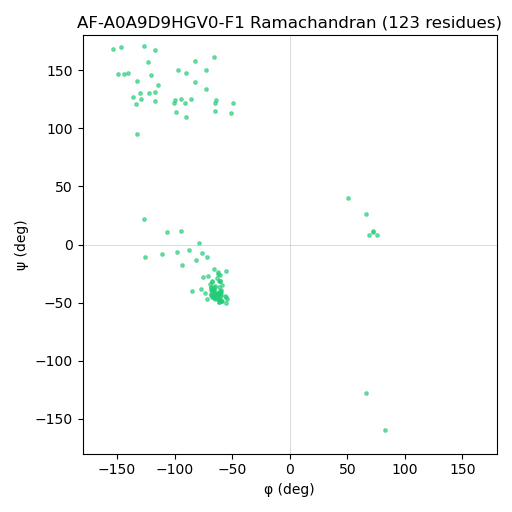 1.00 98.44 83 LEU A CA 1
ATOM 630 C C . LEU A 1 83 ? -6.073 0.643 20.061 1.00 98.44 83 LEU A C 1
ATOM 632 O O . LEU A 1 83 ? -6.642 0.461 21.137 1.00 98.44 83 LEU A O 1
ATOM 636 N N . ALA A 1 84 ? -4.745 0.612 19.934 1.00 98.31 84 ALA A N 1
ATOM 637 C CA . ALA A 1 84 ? -3.840 0.379 21.058 1.00 98.31 84 ALA A CA 1
ATOM 638 C C . ALA A 1 84 ? -3.85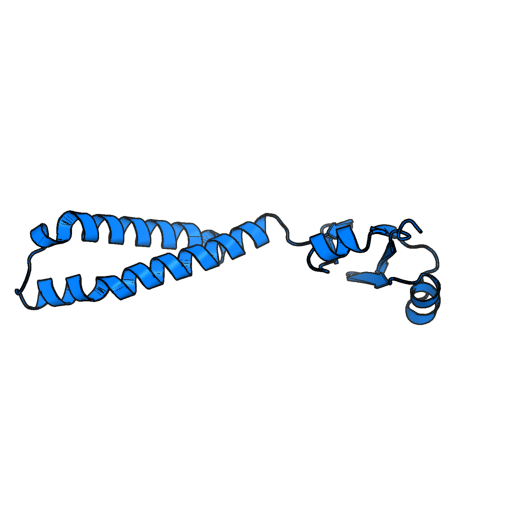6 1.544 22.065 1.00 98.31 84 ALA A C 1
ATOM 640 O O . ALA A 1 84 ? -3.990 1.324 23.267 1.00 98.31 84 ALA A O 1
ATOM 641 N N . GLU A 1 85 ? -3.810 2.788 21.584 1.00 98.31 85 GLU A N 1
ATOM 642 C CA . GLU A 1 85 ? -3.851 4.002 22.415 1.00 98.31 85 GLU A CA 1
ATOM 643 C C . GLU A 1 85 ? -5.137 4.120 23.242 1.00 98.31 85 GLU A C 1
ATOM 645 O O . GLU A 1 85 ? -5.156 4.736 24.307 1.00 98.31 85 GLU A O 1
ATOM 650 N N . THR A 1 86 ? -6.226 3.516 22.766 1.00 98.19 86 THR A N 1
ATOM 651 C CA . THR A 1 86 ? -7.549 3.580 23.403 1.00 98.19 86 THR A CA 1
ATOM 652 C C . THR A 1 86 ? -7.947 2.278 24.094 1.00 98.19 86 THR A C 1
ATOM 654 O O . THR A 1 86 ? -9.098 2.123 24.506 1.00 98.19 86 THR A O 1
ATOM 657 N N . ASP A 1 87 ? -7.022 1.328 24.248 1.00 97.38 87 ASP A N 1
ATOM 658 C CA . ASP A 1 87 ? -7.350 0.008 24.788 1.00 97.38 87 ASP A CA 1
ATOM 659 C C . ASP A 1 87 ? -7.677 0.031 26.289 1.00 97.38 87 ASP A C 1
ATOM 661 O O . ASP A 1 87 ? -8.530 -0.724 26.756 1.00 97.38 87 ASP A O 1
ATOM 665 N N . TYR A 1 88 ? -7.125 1.006 27.023 1.00 97.44 88 TYR A N 1
ATOM 666 C CA . TYR A 1 88 ? -7.411 1.235 28.446 1.00 97.44 88 TYR A CA 1
ATOM 667 C C . TYR A 1 88 ? -8.907 1.4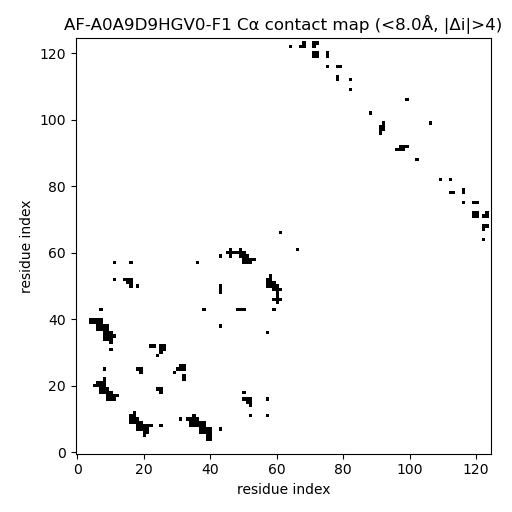24 28.753 1.00 97.44 88 TYR A C 1
ATOM 669 O O . TYR A 1 88 ? -9.333 1.219 29.890 1.00 97.44 88 TYR A O 1
ATOM 677 N N . ILE A 1 89 ? -9.716 1.831 27.766 1.00 97.69 89 ILE A N 1
ATOM 678 C CA . ILE A 1 89 ? -11.167 2.004 27.916 1.00 97.69 89 ILE A CA 1
ATOM 679 C C . ILE A 1 89 ? -11.821 0.677 28.303 1.00 97.69 89 ILE A C 1
ATOM 681 O O . ILE A 1 89 ? -12.688 0.653 29.176 1.00 97.69 89 ILE A O 1
ATOM 685 N N . ALA A 1 90 ? -11.382 -0.430 27.696 1.00 95.12 90 ALA A N 1
ATOM 686 C CA . ALA A 1 90 ? -11.887 -1.754 28.036 1.00 95.12 90 ALA A CA 1
ATOM 687 C C . ALA A 1 90 ? -11.531 -2.121 29.483 1.00 95.12 90 ALA A C 1
ATOM 689 O O . ALA A 1 90 ? -12.405 -2.584 30.214 1.00 95.12 90 ALA A O 1
ATOM 690 N N . SER A 1 91 ? -10.299 -1.836 29.918 1.00 97.06 91 SER A N 1
ATOM 691 C CA . SER A 1 91 ? -9.861 -2.062 31.302 1.00 97.06 91 SER A CA 1
ATOM 692 C C . SER A 1 91 ? -10.683 -1.250 32.302 1.00 97.06 91 SER A C 1
ATOM 694 O O . SER A 1 91 ? -11.199 -1.816 33.259 1.00 97.06 91 SER A O 1
ATOM 696 N N . LYS A 1 92 ? -10.908 0.049 32.050 1.00 97.69 92 LYS A N 1
ATOM 697 C CA . LYS A 1 92 ? -11.718 0.897 32.943 1.00 97.69 92 LYS A CA 1
ATOM 698 C C . LYS A 1 92 ? -13.156 0.404 33.092 1.00 97.69 92 LYS A C 1
ATOM 700 O O . LYS A 1 92 ? -13.709 0.431 34.189 1.00 97.69 92 LYS A O 1
ATOM 705 N N . ILE A 1 93 ? -13.756 -0.060 31.997 1.00 97.88 93 ILE A N 1
ATOM 706 C CA . ILE A 1 93 ? -15.106 -0.632 32.027 1.00 97.88 93 ILE A CA 1
ATOM 707 C C . ILE A 1 93 ? -15.110 -1.968 32.784 1.00 97.88 93 ILE A C 1
ATOM 709 O O . ILE A 1 93 ? -15.987 -2.192 33.614 1.00 97.88 93 ILE A O 1
ATOM 713 N N . ALA A 1 94 ? -14.126 -2.839 32.541 1.00 97.56 94 ALA A N 1
ATOM 714 C CA . ALA A 1 94 ? -14.020 -4.145 33.195 1.00 97.56 94 ALA A CA 1
ATOM 715 C C . ALA A 1 94 ? -13.769 -4.040 34.709 1.00 97.56 94 ALA A C 1
ATOM 717 O O . ALA A 1 94 ? -14.313 -4.824 35.482 1.00 97.56 94 ALA A O 1
ATOM 718 N N . GLU A 1 95 ? -12.985 -3.052 35.136 1.00 98.00 95 GLU A N 1
ATOM 719 C CA . GLU A 1 95 ? -12.715 -2.751 36.546 1.00 98.00 95 GLU A CA 1
ATOM 720 C C . GLU A 1 95 ? -13.888 -2.043 37.246 1.00 98.00 95 GLU A C 1
ATOM 722 O O . GLU A 1 95 ? -13.852 -1.835 38.458 1.00 98.00 95 GLU A O 1
ATOM 727 N N . GLY A 1 96 ? -14.925 -1.643 36.501 1.00 97.62 96 GLY A N 1
ATOM 728 C CA . GLY A 1 96 ? -16.062 -0.889 37.029 1.00 97.62 96 GLY 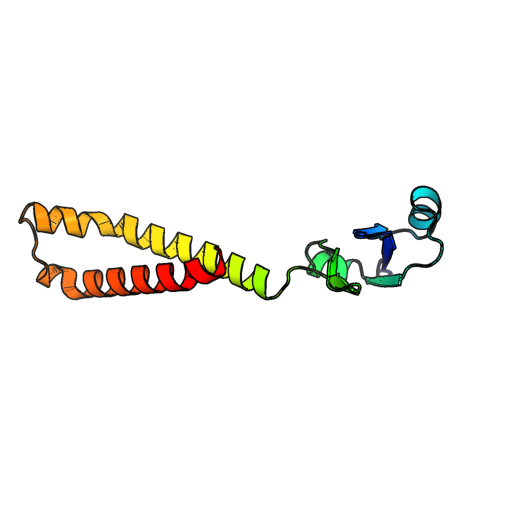A CA 1
ATOM 729 C C . GLY A 1 96 ? -15.745 0.572 37.368 1.00 97.62 96 GLY A C 1
ATOM 730 O O . GLY A 1 96 ? -16.560 1.233 38.008 1.00 97.62 96 GLY A O 1
ATOM 731 N N . SER A 1 97 ? -14.588 1.093 36.944 1.00 97.81 97 SER A N 1
ATOM 732 C CA . SER A 1 97 ? -14.200 2.498 37.141 1.00 97.81 97 SER A CA 1
ATOM 733 C C . SER A 1 97 ? -14.811 3.446 36.101 1.00 97.81 97 SER A C 1
ATOM 735 O O . SER A 1 97 ? -14.795 4.662 36.291 1.00 97.81 97 SER A O 1
ATOM 737 N N . ALA A 1 98 ? -15.372 2.899 35.020 1.00 97.81 98 ALA A N 1
ATOM 738 C CA . ALA A 1 98 ? -16.156 3.614 34.021 1.00 97.81 98 ALA A CA 1
ATOM 739 C C . ALA A 1 98 ? -17.269 2.724 33.449 1.00 97.81 98 ALA A C 1
ATOM 741 O O . ALA A 1 98 ? -17.299 1.511 33.648 1.00 97.81 98 ALA A O 1
ATOM 742 N N . THR A 1 99 ? -18.174 3.326 32.688 1.00 97.44 99 THR A N 1
ATOM 743 C CA . THR A 1 99 ? -19.250 2.645 31.967 1.00 97.44 99 THR A CA 1
ATOM 744 C C . THR A 1 99 ? -19.104 2.831 30.458 1.00 97.44 99 THR A C 1
ATOM 746 O O . THR A 1 99 ? -18.360 3.682 29.973 1.00 97.44 99 THR A O 1
ATOM 749 N N . THR A 1 100 ? -19.862 2.061 29.677 1.00 95.81 100 THR A N 1
ATOM 750 C CA . THR A 1 100 ? -19.921 2.237 28.216 1.00 95.81 100 THR A CA 1
ATOM 751 C C . THR A 1 100 ? -20.471 3.603 27.804 1.00 95.81 100 THR A C 1
ATOM 753 O O . THR A 1 100 ? -20.129 4.085 26.729 1.00 95.81 100 THR A O 1
ATOM 756 N N . LYS A 1 101 ? -21.292 4.248 28.647 1.00 97.44 10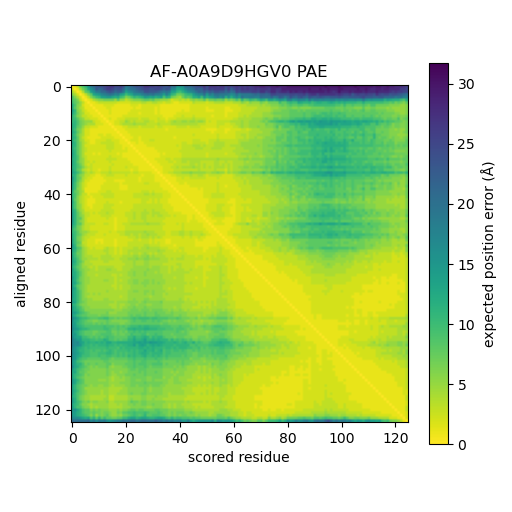1 LYS A N 1
ATOM 757 C CA . LYS A 1 101 ? -21.829 5.590 28.377 1.00 97.44 101 LYS A CA 1
ATOM 758 C C . LYS A 1 101 ? -20.739 6.658 28.420 1.00 97.44 101 LYS A C 1
ATOM 760 O O . LYS A 1 101 ? -20.756 7.549 27.579 1.00 97.44 101 LYS A O 1
ATOM 765 N N . ASP A 1 102 ? -19.773 6.522 29.328 1.00 97.44 102 ASP A N 1
ATOM 766 C CA . ASP A 1 102 ? -18.668 7.480 29.497 1.00 97.44 102 ASP A CA 1
ATOM 767 C C . ASP A 1 102 ? -17.736 7.525 28.277 1.00 97.44 102 ASP A C 1
ATOM 769 O O . ASP A 1 102 ? -17.030 8.505 28.057 1.00 97.44 102 ASP A O 1
ATOM 773 N N . TYR A 1 103 ? -17.759 6.467 27.461 1.00 97.69 103 TYR A N 1
ATOM 774 C CA . TYR A 1 103 ? -16.916 6.306 26.280 1.00 97.69 103 TYR A CA 1
ATOM 775 C C . TYR A 1 103 ? -17.714 6.003 25.006 1.00 97.69 103 TYR A C 1
ATOM 777 O O . TYR A 1 103 ? -17.152 5.450 24.063 1.00 97.69 103 TYR A O 1
ATOM 785 N N . ALA A 1 104 ? -19.006 6.345 24.950 1.00 97.88 104 ALA A N 1
ATOM 786 C CA . ALA A 1 104 ? -19.892 5.940 23.854 1.00 97.88 104 ALA A CA 1
ATOM 787 C C . ALA A 1 104 ? -19.352 6.329 22.463 1.00 97.88 104 ALA A C 1
ATOM 789 O O . ALA A 1 104 ? -19.281 5.482 21.573 1.00 97.88 104 ALA A O 1
ATOM 790 N N . GLU A 1 105 ? -18.895 7.574 22.301 1.00 98.00 105 GLU A N 1
ATOM 791 C CA . GLU A 1 105 ? -18.300 8.067 21.050 1.00 98.00 105 GLU A CA 1
ATOM 792 C C . GLU A 1 105 ? -17.029 7.294 20.689 1.00 98.00 105 GLU A C 1
ATOM 794 O O . GLU A 1 105 ? -16.890 6.788 19.578 1.00 98.00 105 GLU A O 1
ATOM 799 N N . LYS A 1 106 ? -16.125 7.103 21.657 1.00 98.06 106 LYS A N 1
ATOM 800 C CA . LYS A 1 106 ? -14.864 6.397 21.408 1.00 98.06 106 LYS A CA 1
ATOM 801 C C . LYS A 1 106 ? -15.075 4.914 21.107 1.00 98.06 106 LYS A C 1
ATOM 803 O O . LYS A 1 106 ? -14.321 4.323 20.339 1.00 98.06 106 LYS A O 1
ATOM 808 N N . ILE A 1 107 ? -16.097 4.296 21.697 1.00 98.00 107 ILE A N 1
ATOM 809 C CA . ILE A 1 107 ? -16.500 2.925 21.374 1.00 98.00 107 ILE A CA 1
ATOM 810 C C . ILE A 1 107 ? -17.010 2.854 19.931 1.00 98.00 107 ILE A C 1
ATOM 812 O O . ILE A 1 107 ? -16.629 1.919 19.229 1.00 98.00 107 ILE A O 1
ATOM 816 N N . ALA A 1 108 ? -17.814 3.825 19.482 1.00 98.19 108 ALA A N 1
ATOM 817 C CA . ALA A 1 108 ? -18.279 3.896 18.098 1.00 98.19 108 ALA A CA 1
ATOM 818 C C . ALA A 1 108 ? -17.105 4.049 17.116 1.00 98.19 108 ALA A C 1
ATOM 820 O O . ALA A 1 108 ? -16.968 3.224 16.213 1.00 98.19 108 ALA A O 1
ATOM 821 N N . GLU A 1 109 ? -16.186 4.987 17.367 1.00 98.38 109 GLU A N 1
ATOM 822 C CA . GLU A 1 109 ? -14.964 5.150 16.565 1.00 98.38 109 GLU A CA 1
ATOM 823 C C . GLU A 1 109 ? -14.145 3.849 16.494 1.00 98.38 109 GLU A C 1
ATOM 825 O O . GLU A 1 109 ? -13.739 3.417 15.418 1.00 98.38 109 GLU A O 1
ATOM 830 N N . ARG A 1 110 ? -13.956 3.148 17.625 1.00 98.38 110 ARG A N 1
ATOM 831 C CA . ARG A 1 110 ? -13.241 1.857 17.653 1.00 98.38 110 ARG A CA 1
ATOM 832 C C . ARG A 1 110 ? -13.922 0.785 16.797 1.00 98.38 110 ARG A C 1
ATOM 834 O O . ARG A 1 110 ? -13.230 -0.102 16.294 1.00 98.38 110 ARG A O 1
ATOM 841 N N . GLN A 1 111 ? -15.250 0.805 16.656 1.00 98.12 111 GLN A N 1
ATOM 842 C CA . GLN A 1 111 ? -15.955 -0.115 15.753 1.00 98.12 111 GLN A CA 1
ATOM 843 C C . GLN A 1 111 ? -15.743 0.268 14.289 1.00 98.12 111 GLN A C 1
ATOM 845 O O . GLN A 1 111 ? -15.468 -0.609 13.470 1.00 98.12 111 GLN A O 1
ATOM 850 N N . GLU A 1 112 ? -15.788 1.560 13.970 1.00 98.56 112 GLU A N 1
ATOM 851 C CA . GLU A 1 112 ? -15.500 2.065 12.625 1.00 98.56 112 GLU A CA 1
ATOM 852 C C . GLU A 1 112 ? -14.063 1.748 12.199 1.00 98.56 112 GLU A C 1
ATOM 854 O O . GLU A 1 112 ? -13.848 1.244 11.099 1.00 98.56 112 GLU A O 1
ATOM 859 N N . TRP A 1 113 ? -13.080 1.935 13.085 1.00 98.69 113 TRP A N 1
ATOM 860 C CA . TRP A 1 113 ? -11.684 1.585 12.812 1.00 98.69 113 TRP A CA 1
ATOM 861 C C . TRP A 1 113 ? -11.508 0.097 12.524 1.00 98.69 113 TRP A C 1
ATOM 863 O O . TRP A 1 113 ? -10.803 -0.265 11.587 1.00 98.69 113 TRP A O 1
ATOM 873 N N . ARG A 1 114 ? -12.167 -0.782 13.289 1.00 98.62 114 ARG A N 1
ATOM 874 C CA . ARG A 1 114 ? -12.134 -2.234 13.042 1.00 98.62 114 ARG A CA 1
ATOM 875 C C . ARG A 1 114 ? -12.794 -2.602 11.717 1.00 98.62 114 ARG A C 1
ATOM 877 O O . ARG A 1 114 ? -12.251 -3.419 10.979 1.00 98.62 114 ARG A O 1
ATOM 884 N N . ALA A 1 115 ? -13.943 -2.005 11.408 1.00 98.50 115 ALA A N 1
ATOM 885 C CA . ALA A 1 115 ? -14.622 -2.220 10.136 1.00 98.50 115 ALA A CA 1
ATOM 886 C C . ALA A 1 115 ? -13.748 -1.772 8.954 1.00 98.50 115 ALA A C 1
ATOM 888 O O . ALA A 1 115 ? -13.639 -2.488 7.958 1.00 98.50 115 ALA A O 1
ATOM 889 N N . GLU A 1 116 ? -13.076 -0.631 9.094 1.00 98.44 116 GLU A N 1
ATOM 890 C CA . GLU A 1 116 ? -12.166 -0.106 8.084 1.00 98.44 116 GLU A CA 1
ATOM 891 C C . GLU A 1 116 ? -10.903 -0.964 7.941 1.00 98.44 116 GLU A C 1
ATOM 893 O O . GLU A 1 116 ? -10.531 -1.285 6.816 1.00 98.44 116 GLU A O 1
ATOM 898 N N . ILE A 1 117 ? -10.289 -1.421 9.040 1.00 98.56 117 ILE A N 1
ATOM 899 C CA . ILE A 1 117 ? -9.178 -2.389 8.996 1.00 98.56 117 ILE A CA 1
ATOM 900 C C . ILE A 1 117 ? -9.606 -3.639 8.224 1.00 98.56 117 ILE A C 1
ATOM 902 O O . ILE A 1 117 ? -8.932 -4.012 7.272 1.00 98.56 117 ILE A O 1
ATOM 906 N N . ASN A 1 118 ? -10.755 -4.234 8.554 1.00 98.12 118 ASN A N 1
ATOM 907 C CA . ASN A 1 118 ? -11.252 -5.432 7.868 1.00 98.12 118 ASN A CA 1
ATOM 908 C C . ASN A 1 118 ? -11.505 -5.199 6.369 1.00 98.12 118 ASN A C 1
ATOM 910 O O . ASN A 1 118 ? -11.403 -6.126 5.565 1.00 98.12 118 ASN A O 1
ATOM 914 N N . ARG A 1 119 ? -11.890 -3.978 5.976 1.00 97.94 119 ARG A N 1
ATOM 915 C CA . ARG A 1 119 ? -12.060 -3.607 4.567 1.00 97.94 119 ARG A CA 1
ATOM 916 C C . ARG A 1 119 ? -10.709 -3.486 3.866 1.00 97.94 119 ARG A C 1
ATOM 918 O O . ARG A 1 119 ? -10.561 -4.013 2.769 1.00 97.94 119 ARG A O 1
ATOM 925 N N . LEU A 1 120 ? -9.753 -2.802 4.492 1.00 97.44 120 LEU A N 1
ATOM 926 C CA . LEU A 1 120 ? -8.413 -2.568 3.955 1.00 97.44 120 LEU A CA 1
ATOM 927 C C . LEU A 1 120 ? -7.579 -3.851 3.902 1.00 97.44 120 LEU A C 1
ATOM 929 O O . LEU A 1 120 ? -6.821 -4.034 2.959 1.00 97.44 120 LEU A O 1
ATOM 933 N N . GLU A 1 121 ? -7.752 -4.769 4.855 1.00 96.69 121 GLU A N 1
ATOM 934 C CA . GLU A 1 121 ? -7.033 -6.048 4.881 1.00 96.69 121 GLU A CA 1
ATOM 935 C C . GLU A 1 121 ? -7.352 -6.913 3.646 1.00 96.69 121 GLU A C 1
ATOM 937 O O . GLU A 1 121 ? -6.512 -7.681 3.198 1.00 96.69 121 GLU A O 1
ATOM 942 N N . LYS A 1 122 ? -8.506 -6.711 2.998 1.00 94.81 122 LYS A N 1
ATOM 943 C CA . LYS A 1 122 ? -8.842 -7.361 1.715 1.00 94.81 122 LYS A CA 1
ATOM 944 C C . LYS A 1 122 ? -8.060 -6.820 0.511 1.00 94.81 122 LYS A C 1
ATOM 946 O O . LYS A 1 122 ? -8.177 -7.379 -0.571 1.00 94.81 122 LYS A O 1
ATOM 951 N N . LEU A 1 123 ? -7.342 -5.706 0.668 1.00 90.56 123 LEU A N 1
ATOM 952 C CA . LEU A 1 123 ? -6.504 -5.093 -0.373 1.00 90.56 123 LEU A CA 1
ATOM 953 C C . LEU A 1 123 ? -5.022 -5.479 -0.236 1.00 90.56 123 LEU A C 1
ATOM 955 O O . LEU A 1 123 ? -4.204 -5.094 -1.071 1.00 90.56 123 LEU A O 1
ATOM 959 N N . VAL A 1 124 ? -4.661 -6.180 0.841 1.00 87.62 124 VAL A N 1
ATOM 960 C CA . VAL A 1 124 ? -3.266 -6.512 1.179 1.00 87.62 124 VAL A CA 1
ATOM 961 C C . VAL A 1 124 ? -3.046 -8.017 1.378 1.00 87.62 124 VAL A C 1
ATOM 963 O O . VAL A 1 124 ? -1.896 -8.438 1.480 1.00 87.62 124 VAL A O 1
ATOM 966 N N . ILE A 1 125 ? -4.126 -8.806 1.456 1.00 67.31 125 ILE A N 1
ATOM 967 C CA . ILE A 1 125 ? -4.135 -10.270 1.618 1.00 67.31 125 ILE A CA 1
ATOM 968 C C . ILE A 1 125 ? -4.571 -10.928 0.311 1.00 67.31 125 ILE A C 1
ATOM 970 O O . ILE A 1 125 ? -5.540 -10.419 -0.298 1.00 67.31 125 ILE A O 1
#